Protein AF-A0A0C3EFA6-F1 (afdb_monomer_lite)

Organism: NCBI:txid1036808

Secondary struct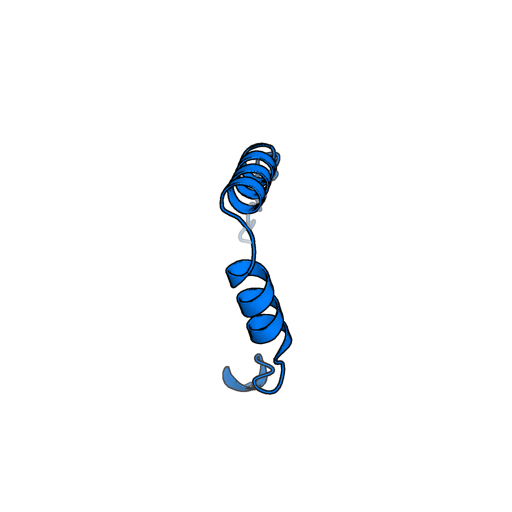ure (DSSP, 8-state):
--GGGGS-TT--HHHHHHHHHHTS-HHHHHHHHHHHHTSPPPP---------

Sequence (52 aa):
VSLVSLFNFQDQSWAEMAEKFSLRSLDEKLELYELIDLDAKGEDDEQEFDTM

Structure (mmCIF, N/CA/C/O backbone):
data_AF-A0A0C3EFA6-F1
#
_entry.id   AF-A0A0C3EFA6-F1
#
loop_
_atom_site.group_PDB
_atom_site.id
_atom_site.type_symbol
_atom_site.label_atom_id
_atom_site.label_alt_id
_atom_site.label_comp_id
_atom_site.label_asym_id
_atom_site.label_entity_id
_atom_site.label_seq_id
_atom_site.pdbx_PDB_ins_code
_atom_site.Cartn_x
_atom_site.Cartn_y
_atom_site.Cartn_z
_atom_site.occupancy
_atom_site.B_iso_or_equiv
_atom_site.auth_seq_id
_atom_site.auth_comp_id
_atom_site.auth_asym_id
_atom_site.auth_atom_id
_atom_site.pdbx_PDB_model_num
ATOM 1 N N . VAL A 1 1 ? -25.851 -18.654 -0.348 1.00 66.25 1 VAL A N 1
ATOM 2 C CA . VAL A 1 1 ? -24.663 -17.946 0.186 1.00 66.25 1 VAL A CA 1
ATOM 3 C C . VAL A 1 1 ? -24.900 -16.458 -0.003 1.00 66.25 1 VAL A C 1
ATOM 5 O O . VAL A 1 1 ? -25.394 -16.090 -1.060 1.00 66.25 1 VAL A O 1
ATOM 8 N N . SER A 1 2 ? -24.673 -15.631 1.017 1.00 85.94 2 SER A N 1
ATOM 9 C CA . SER A 1 2 ? -24.852 -14.176 0.908 1.00 85.94 2 SER A CA 1
ATOM 10 C C . SER A 1 2 ? -23.560 -13.550 0.392 1.00 85.94 2 SER A C 1
ATOM 12 O O . SER A 1 2 ? -22.487 -13.918 0.853 1.00 85.94 2 SER A O 1
ATOM 14 N N . LEU A 1 3 ? -23.645 -12.584 -0.523 1.00 85.12 3 LEU A N 1
ATOM 15 C CA . LEU A 1 3 ? -22.477 -11.834 -1.001 1.00 85.12 3 LEU A CA 1
ATOM 16 C C . LEU A 1 3 ? -21.682 -11.220 0.166 1.00 85.12 3 LEU A C 1
ATOM 18 O O . LEU A 1 3 ? -20.459 -11.202 0.151 1.00 85.12 3 LEU A O 1
ATOM 22 N N . VAL A 1 4 ? -22.380 -10.799 1.223 1.00 84.75 4 VAL A N 1
ATOM 23 C CA . VAL A 1 4 ? -21.790 -10.185 2.421 1.00 84.75 4 VAL A CA 1
ATOM 24 C C . VAL A 1 4 ? -20.860 -11.149 3.161 1.00 84.75 4 VAL A C 1
ATOM 26 O O . VAL A 1 4 ? -19.855 -10.719 3.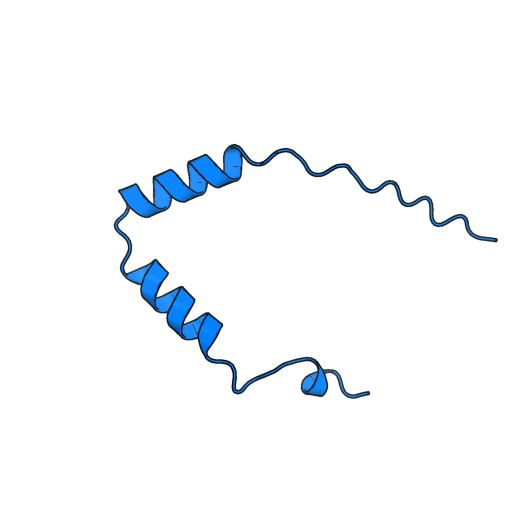711 1.00 84.75 4 VAL A O 1
ATOM 29 N N . SER A 1 5 ? -21.140 -12.457 3.151 1.00 85.69 5 SER A N 1
ATOM 30 C CA . SER A 1 5 ? -20.292 -13.434 3.849 1.00 85.69 5 SER A CA 1
ATOM 31 C C . SER A 1 5 ? -18.971 -13.722 3.132 1.00 85.69 5 SER A C 1
ATOM 33 O O . SER A 1 5 ? -18.153 -14.459 3.668 1.00 85.69 5 SER A O 1
ATOM 35 N N . LEU A 1 6 ? -18.770 -13.182 1.926 1.00 88.00 6 LEU A N 1
ATOM 36 C CA . LEU A 1 6 ? -17.515 -13.311 1.184 1.00 88.00 6 LEU A CA 1
ATOM 37 C C . LEU A 1 6 ? -16.473 -12.266 1.600 1.00 88.00 6 LEU A C 1
ATOM 39 O O . LEU A 1 6 ? -15.310 -12.395 1.232 1.00 88.00 6 LEU A O 1
ATOM 43 N N . PHE A 1 7 ? -16.870 -11.248 2.367 1.00 83.56 7 PHE A N 1
ATOM 44 C CA . PHE A 1 7 ? -15.997 -10.142 2.741 1.00 83.56 7 PHE A CA 1
ATOM 45 C C . PHE A 1 7 ? -15.758 -10.115 4.248 1.00 83.56 7 PHE A C 1
ATOM 47 O O . PHE A 1 7 ? -16.694 -10.158 5.050 1.00 83.56 7 PHE A O 1
ATOM 54 N N . ASN A 1 8 ? -14.491 -9.995 4.640 1.00 84.69 8 ASN A N 1
ATOM 55 C CA . ASN A 1 8 ? -14.118 -9.779 6.029 1.00 84.69 8 ASN A CA 1
ATOM 56 C C . ASN A 1 8 ? -14.091 -8.276 6.344 1.00 84.69 8 ASN A C 1
ATOM 58 O O . ASN A 1 8 ? -13.053 -7.633 6.261 1.00 84.69 8 ASN A O 1
ATOM 62 N N . PHE A 1 9 ? -15.233 -7.708 6.731 1.00 84.25 9 PHE A N 1
ATOM 63 C CA . PHE A 1 9 ? -15.342 -6.275 7.050 1.00 84.25 9 PHE A CA 1
ATOM 64 C C . PHE A 1 9 ? -14.631 -5.850 8.345 1.00 84.25 9 PHE A C 1
ATOM 66 O O . PHE A 1 9 ? -14.531 -4.658 8.618 1.00 84.25 9 PHE A O 1
ATOM 73 N N . GLN A 1 10 ? -14.185 -6.805 9.164 1.00 89.38 10 GLN A N 1
ATOM 74 C CA . GLN A 1 10 ? -13.366 -6.527 10.349 1.00 89.38 10 GLN A CA 1
ATOM 75 C C . GLN A 1 10 ? -11.874 -6.454 10.006 1.00 89.38 10 GLN A C 1
ATOM 77 O O . GLN A 1 10 ? -11.074 -6.056 10.850 1.00 89.38 10 GLN A O 1
ATOM 82 N N . ASP A 1 11 ? -11.493 -6.841 8.787 1.00 88.75 11 ASP A N 1
ATOM 83 C CA . ASP A 1 11 ? -10.117 -6.755 8.329 1.00 88.75 11 ASP A CA 1
ATOM 84 C C . ASP A 1 11 ? -9.733 -5.297 8.056 1.00 88.75 11 ASP A C 1
ATOM 86 O O . ASP A 1 11 ? -10.241 -4.659 7.133 1.00 88.75 11 ASP A O 1
ATOM 90 N N . GLN A 1 12 ? -8.827 -4.768 8.875 1.00 89.19 12 GLN A N 1
ATOM 91 C CA . GLN A 1 12 ? -8.309 -3.408 8.735 1.00 89.19 12 GLN A CA 1
ATOM 92 C C . GLN A 1 12 ? -6.997 -3.339 7.952 1.00 89.19 12 GLN A C 1
ATOM 94 O O . GLN A 1 12 ? -6.488 -2.242 7.730 1.00 89.19 12 GLN A O 1
ATOM 99 N N . SER A 1 13 ? -6.464 -4.470 7.479 1.00 87.31 13 SER A N 1
ATOM 100 C CA . SER A 1 13 ? -5.191 -4.513 6.748 1.00 87.31 13 SER A CA 1
ATOM 101 C C . SER A 1 13 ? -5.167 -3.565 5.544 1.00 87.31 13 SER A C 1
ATOM 103 O O . SER A 1 13 ? -4.164 -2.893 5.310 1.00 87.31 13 SER A O 1
ATOM 105 N N . TRP A 1 14 ? -6.290 -3.429 4.830 1.00 82.56 14 TRP A N 1
ATOM 106 C CA . TRP A 1 14 ? -6.456 -2.469 3.734 1.00 82.56 14 TRP A CA 1
ATOM 107 C C . TRP A 1 14 ? -6.323 -1.011 4.184 1.00 82.56 14 TRP A C 1
ATOM 109 O O . TRP A 1 14 ? -5.689 -0.213 3.493 1.00 82.56 14 TRP A O 1
ATOM 119 N N . ALA A 1 15 ? -6.896 -0.658 5.337 1.00 85.25 15 ALA A N 1
ATOM 120 C CA . ALA A 1 15 ? -6.818 0.694 5.882 1.00 85.25 15 ALA A CA 1
ATOM 121 C C . ALA A 1 15 ? -5.387 1.025 6.334 1.00 85.25 15 ALA A C 1
ATOM 123 O O . ALA A 1 15 ? -4.850 2.066 5.959 1.00 85.25 15 ALA A O 1
ATOM 124 N N . GLU A 1 16 ? -4.735 0.106 7.051 1.00 88.44 16 GLU A N 1
ATOM 125 C CA . GLU A 1 16 ? -3.336 0.253 7.478 1.00 88.44 16 GLU A CA 1
ATOM 126 C C . GLU A 1 16 ? -2.371 0.342 6.289 1.00 88.44 16 GLU A C 1
ATOM 128 O O . GLU A 1 16 ? -1.388 1.087 6.308 1.00 88.44 16 GLU A O 1
ATOM 133 N N . MET A 1 17 ? -2.634 -0.433 5.236 1.00 83.81 17 MET A N 1
ATOM 134 C CA . MET A 1 17 ? -1.86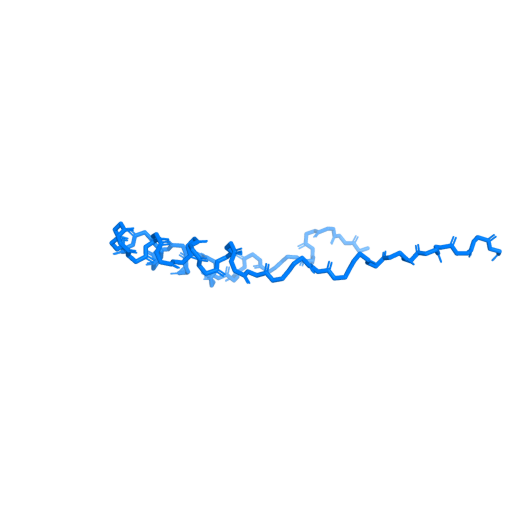0 -0.389 4.004 1.00 83.81 17 MET A CA 1
ATOM 135 C C . MET A 1 17 ? -2.021 0.971 3.315 1.00 83.81 17 MET A C 1
ATOM 137 O O . MET A 1 17 ? -1.017 1.601 2.979 1.00 83.81 17 MET A O 1
ATOM 141 N N . ALA A 1 18 ? -3.255 1.454 3.154 1.00 82.50 18 ALA A N 1
ATOM 142 C CA . ALA A 1 18 ? -3.540 2.748 2.537 1.00 82.50 18 ALA A CA 1
ATOM 143 C C . ALA A 1 18 ? -2.894 3.922 3.296 1.00 82.50 18 ALA A C 1
ATOM 145 O O . ALA A 1 18 ? -2.330 4.824 2.674 1.00 82.50 18 ALA A O 1
ATOM 146 N N . GLU A 1 19 ? -2.902 3.892 4.631 1.00 85.25 19 GLU A N 1
ATOM 147 C CA . GLU A 1 19 ? -2.233 4.898 5.462 1.00 85.25 19 GLU A CA 1
ATOM 148 C C . GLU A 1 19 ? -0.716 4.924 5.212 1.00 85.25 19 GLU A C 1
ATOM 150 O O . GLU A 1 19 ? -0.137 5.984 4.962 1.00 85.25 19 GLU A O 1
ATOM 155 N N . LYS A 1 20 ? -0.073 3.750 5.168 1.00 81.00 20 LYS A N 1
ATOM 156 C CA . LYS A 1 20 ? 1.359 3.631 4.848 1.00 81.00 20 LYS A CA 1
ATOM 157 C C . LYS A 1 20 ? 1.687 4.164 3.454 1.00 81.00 20 LYS A C 1
ATOM 159 O O . LYS A 1 20 ? 2.727 4.791 3.279 1.00 81.00 20 LYS A O 1
ATOM 164 N N . PHE A 1 21 ? 0.814 3.960 2.467 1.00 77.25 21 PHE A N 1
ATOM 165 C CA . PHE A 1 21 ? 0.976 4.541 1.129 1.00 77.25 21 PHE A CA 1
ATOM 166 C C . PHE A 1 21 ? 0.829 6.066 1.121 1.00 77.25 21 PHE A C 1
ATOM 168 O O . PHE A 1 21 ? 1.532 6.748 0.370 1.00 77.25 21 PHE A O 1
ATOM 175 N N . SER A 1 22 ? -0.048 6.618 1.961 1.00 75.06 22 SER A N 1
ATOM 176 C CA . SER A 1 22 ? -0.218 8.068 2.083 1.00 75.06 22 SER A CA 1
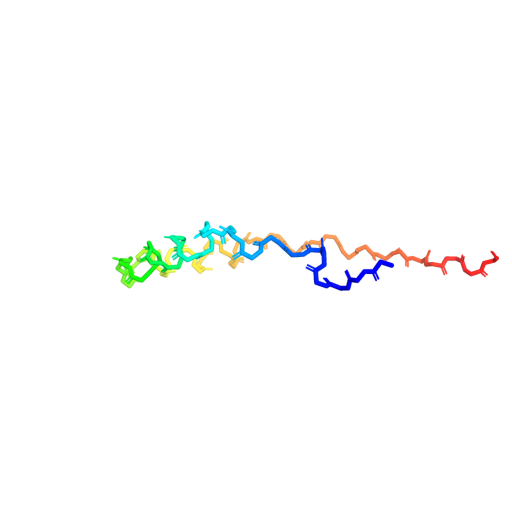ATOM 177 C C . SER A 1 22 ? 1.043 8.758 2.607 1.00 75.06 22 SER A C 1
ATOM 179 O O . SER A 1 22 ? 1.327 9.879 2.190 1.00 75.06 22 SER A O 1
ATOM 181 N N . LEU A 1 23 ? 1.805 8.088 3.477 1.00 80.19 23 LEU A N 1
ATOM 182 C CA . LEU A 1 23 ? 3.042 8.611 4.069 1.00 80.19 23 LEU A CA 1
ATOM 183 C C . LEU A 1 23 ? 4.262 8.540 3.140 1.00 80.19 23 LEU A C 1
ATOM 185 O O . LEU A 1 23 ? 5.283 9.150 3.451 1.00 80.19 23 LEU A O 1
ATOM 189 N N . ARG A 1 24 ? 4.170 7.826 2.010 1.00 80.38 24 ARG A N 1
ATOM 190 C CA . ARG A 1 24 ? 5.282 7.716 1.057 1.00 80.38 24 ARG A CA 1
ATOM 191 C C . ARG A 1 24 ? 5.569 9.041 0.360 1.00 80.38 24 ARG A C 1
ATOM 193 O O . ARG A 1 24 ? 4.640 9.769 -0.022 1.00 80.38 24 ARG A O 1
ATOM 200 N N . SER A 1 25 ? 6.853 9.307 0.141 1.00 83.69 25 SER A N 1
ATOM 201 C CA . SER A 1 25 ? 7.309 10.438 -0.666 1.00 83.69 25 SER A CA 1
ATOM 202 C C . SER A 1 25 ? 6.897 10.271 -2.135 1.00 83.69 25 SER A C 1
ATOM 204 O O . SER A 1 25 ? 6.480 9.196 -2.571 1.00 83.69 25 SER A O 1
ATOM 206 N N . LEU A 1 26 ? 6.953 11.359 -2.907 1.00 80.62 26 LEU A N 1
ATOM 207 C CA . LEU A 1 26 ? 6.631 11.309 -4.335 1.00 80.62 26 LEU A CA 1
ATOM 208 C C . LEU A 1 26 ? 7.591 10.374 -5.091 1.00 80.62 26 LEU A C 1
ATOM 210 O O . LEU A 1 26 ? 7.134 9.599 -5.927 1.00 80.62 26 LEU A O 1
ATOM 214 N N . ASP A 1 27 ? 8.875 10.397 -4.737 1.00 83.12 27 ASP A N 1
ATOM 215 C CA . ASP A 1 27 ? 9.916 9.575 -5.362 1.00 83.12 27 ASP A CA 1
ATOM 216 C C . ASP A 1 27 ? 9.685 8.077 -5.094 1.00 83.12 27 ASP A C 1
ATOM 218 O O . ASP A 1 27 ? 9.693 7.273 -6.020 1.00 83.12 27 ASP A O 1
ATOM 222 N N . GLU A 1 28 ? 9.341 7.706 -3.854 1.00 80.44 28 GLU A N 1
ATOM 223 C CA . GLU A 1 28 ? 8.985 6.322 -3.483 1.00 80.44 28 GLU A CA 1
ATOM 224 C C . GLU A 1 28 ? 7.720 5.813 -4.195 1.00 80.44 28 GLU A C 1
ATOM 226 O O . GLU A 1 28 ? 7.529 4.608 -4.375 1.00 80.44 28 GLU A O 1
ATOM 231 N N . LYS A 1 29 ? 6.803 6.718 -4.556 1.00 80.50 29 LYS A N 1
ATOM 232 C CA . LYS A 1 29 ? 5.611 6.370 -5.339 1.00 80.50 29 LYS A CA 1
ATOM 233 C C . LYS A 1 29 ? 5.972 6.152 -6.807 1.00 80.50 29 LYS A C 1
ATOM 235 O O . LYS A 1 29 ? 5.462 5.208 -7.396 1.00 80.50 29 LYS A O 1
ATOM 240 N N . LEU A 1 30 ? 6.836 6.992 -7.377 1.00 80.38 30 LEU A N 1
ATOM 241 C CA . LEU A 1 30 ? 7.316 6.873 -8.759 1.00 80.38 30 LEU A CA 1
ATOM 242 C C . LEU A 1 30 ? 8.095 5.574 -8.987 1.00 80.38 30 LEU A C 1
ATOM 244 O O . LEU A 1 30 ? 7.778 4.861 -9.931 1.00 80.38 30 LEU A O 1
ATOM 248 N N . GLU A 1 31 ? 9.009 5.215 -8.081 1.00 80.81 31 GLU A N 1
ATOM 249 C CA . GLU A 1 31 ? 9.764 3.951 -8.148 1.00 80.81 31 GLU A CA 1
ATOM 250 C C . GLU A 1 31 ? 8.835 2.725 -8.184 1.00 80.81 31 GLU A C 1
ATOM 252 O O . GLU A 1 31 ? 9.062 1.770 -8.924 1.00 80.81 31 GLU A O 1
ATOM 257 N N . LEU A 1 32 ? 7.734 2.760 -7.425 1.00 74.81 32 LEU A N 1
ATOM 258 C CA . LEU A 1 32 ? 6.736 1.694 -7.453 1.00 74.81 32 LEU A CA 1
ATOM 259 C C . LEU A 1 32 ? 5.999 1.612 -8.796 1.00 74.81 32 LEU A C 1
ATOM 261 O O . LEU A 1 32 ? 5.732 0.509 -9.262 1.00 74.81 32 LEU A O 1
ATOM 265 N N . TYR A 1 33 ? 5.640 2.748 -9.400 1.00 76.88 33 TYR A N 1
ATOM 266 C CA . TYR A 1 33 ? 4.981 2.755 -10.710 1.00 76.88 33 TYR A CA 1
ATOM 267 C C . TYR A 1 33 ? 5.918 2.256 -11.812 1.00 76.88 33 TYR A C 1
ATOM 269 O O . TYR A 1 33 ? 5.497 1.450 -12.633 1.00 76.88 33 TYR A O 1
ATOM 277 N N . GLU A 1 34 ? 7.195 2.641 -11.771 1.00 75.50 34 GLU A N 1
ATOM 278 C CA . GLU A 1 34 ? 8.216 2.101 -12.673 1.00 75.50 34 GLU A CA 1
ATOM 279 C C . GLU A 1 34 ? 8.355 0.579 -12.518 1.00 75.50 34 GLU A C 1
ATOM 281 O O . GLU A 1 34 ? 8.495 -0.135 -13.507 1.00 75.50 34 GLU A O 1
ATOM 286 N N . LEU A 1 35 ? 8.252 0.057 -11.291 1.00 72.12 35 LEU A N 1
ATOM 287 C CA . LEU A 1 35 ? 8.279 -1.384 -11.034 1.00 72.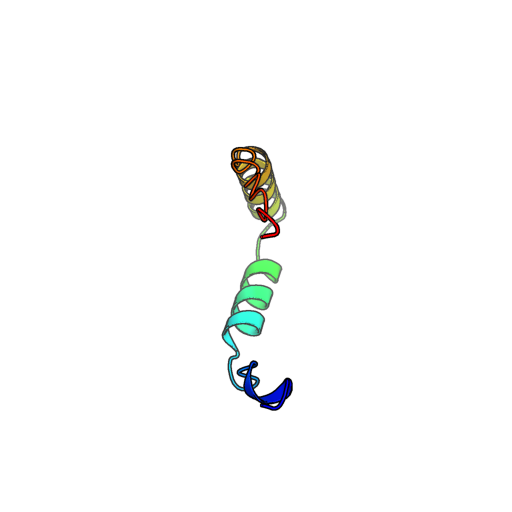12 35 LEU A CA 1
ATOM 288 C C . LEU A 1 35 ? 7.034 -2.113 -11.572 1.00 72.12 35 LEU A C 1
ATOM 290 O O . LEU A 1 35 ? 7.147 -3.254 -12.007 1.00 72.12 35 LEU A O 1
ATOM 294 N N . ILE A 1 36 ? 5.864 -1.466 -11.557 1.00 66.81 36 ILE A N 1
ATOM 295 C CA . ILE A 1 36 ? 4.621 -2.001 -12.139 1.00 66.81 36 ILE A CA 1
ATOM 296 C C . ILE A 1 36 ? 4.705 -2.029 -13.670 1.00 66.81 36 ILE A C 1
ATOM 298 O O . ILE A 1 36 ? 4.269 -2.996 -14.285 1.00 66.81 36 ILE A O 1
ATOM 302 N N . ASP A 1 37 ? 5.305 -1.011 -14.288 1.00 66.38 37 ASP A N 1
ATOM 303 C CA . ASP A 1 37 ? 5.518 -0.966 -15.742 1.00 66.38 37 ASP A CA 1
ATOM 304 C C . ASP A 1 37 ? 6.514 -2.036 -16.228 1.00 66.38 37 ASP A C 1
ATOM 306 O O . ASP A 1 37 ? 6.518 -2.409 -17.404 1.00 66.38 37 ASP A O 1
ATOM 310 N N . LEU A 1 38 ? 7.356 -2.539 -15.320 1.00 66.06 38 LEU A N 1
ATOM 311 C CA . LEU A 1 38 ? 8.270 -3.657 -15.553 1.00 66.06 38 LEU A CA 1
ATOM 312 C C . LEU A 1 38 ? 7.612 -5.030 -15.369 1.00 66.06 38 LEU A C 1
ATOM 314 O O . LEU A 1 38 ? 8.272 -6.038 -15.641 1.00 66.06 38 LEU A O 1
ATOM 318 N N . ASP A 1 39 ? 6.356 -5.097 -14.918 1.00 77.12 39 ASP A N 1
ATOM 319 C CA . ASP A 1 39 ? 5.661 -6.373 -14.808 1.00 77.12 39 ASP A CA 1
ATOM 320 C C . ASP A 1 39 ? 5.429 -6.954 -16.206 1.00 77.12 39 ASP A C 1
ATOM 322 O O . ASP A 1 39 ? 5.038 -6.263 -17.156 1.00 77.12 39 ASP A O 1
ATOM 326 N N . ALA A 1 40 ? 5.730 -8.241 -16.360 1.00 73.06 40 ALA A N 1
ATOM 327 C CA . ALA A 1 40 ? 5.498 -8.910 -17.626 1.00 73.06 40 ALA A CA 1
ATOM 328 C C . ALA A 1 40 ? 3.992 -8.907 -17.898 1.00 73.06 40 ALA A C 1
ATOM 330 O O . ALA A 1 40 ? 3.191 -9.139 -16.992 1.00 73.06 40 ALA A O 1
ATOM 331 N N . LYS A 1 41 ? 3.587 -8.689 -19.157 1.00 74.06 41 LYS A N 1
ATOM 332 C CA . LYS A 1 41 ? 2.214 -9.019 -19.549 1.00 74.06 41 LYS A CA 1
ATOM 333 C C . LYS A 1 41 ? 1.977 -10.469 -19.144 1.00 74.06 41 LYS A C 1
ATOM 335 O O . LYS A 1 41 ? 2.711 -11.342 -19.608 1.00 74.06 41 LYS A O 1
ATOM 340 N N . GLY A 1 42 ? 1.010 -10.686 -18.252 1.00 70.88 42 GLY A N 1
ATOM 341 C CA . GLY A 1 42 ? 0.572 -12.029 -17.901 1.00 70.88 42 GLY A CA 1
ATOM 342 C C . GLY A 1 42 ? 0.282 -12.810 -19.177 1.00 70.88 42 GLY A C 1
ATOM 343 O O . GLY A 1 42 ? -0.111 -12.220 -20.187 1.00 70.88 42 GLY A O 1
ATOM 344 N N . GLU A 1 43 ? 0.536 -14.116 -19.148 1.00 73.56 43 GLU A N 1
ATOM 345 C CA . GLU A 1 43 ? 0.076 -14.987 -20.222 1.00 73.56 43 GLU A CA 1
ATOM 346 C C . GLU A 1 43 ? -1.436 -14.767 -20.347 1.00 73.56 43 GLU A C 1
ATOM 348 O O . GLU A 1 43 ? -2.158 -14.825 -19.347 1.00 73.56 43 GLU A O 1
ATOM 353 N N . ASP A 1 44 ? -1.900 -14.401 -21.545 1.00 68.31 44 ASP A N 1
ATOM 354 C CA . ASP A 1 44 ? -3.326 -14.419 -21.828 1.00 68.31 44 ASP A CA 1
ATOM 355 C C . ASP A 1 44 ? -3.736 -15.879 -21.628 1.00 68.31 44 ASP A C 1
ATOM 357 O O . ASP A 1 44 ? -3.398 -16.741 -22.440 1.00 68.31 44 ASP A O 1
ATOM 361 N N . ASP A 1 45 ? -4.394 -16.173 -20.507 1.00 65.25 45 ASP A N 1
ATOM 362 C CA . ASP A 1 45 ? -5.115 -17.419 -20.315 1.00 65.25 45 ASP A CA 1
ATOM 363 C C . ASP 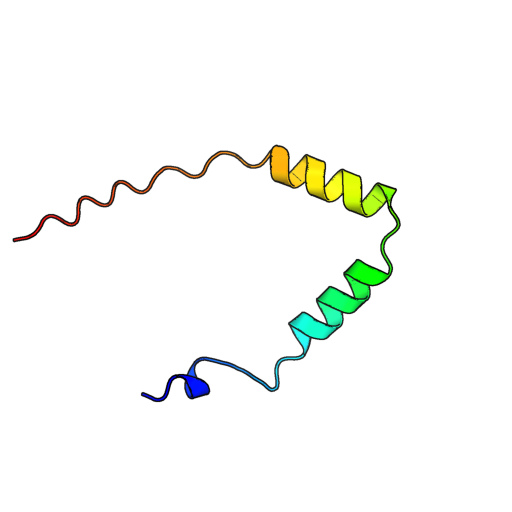A 1 45 ? -6.215 -17.436 -21.390 1.00 65.25 45 ASP A C 1
ATOM 365 O O . ASP A 1 45 ? -7.371 -17.088 -21.136 1.00 65.25 45 ASP A O 1
ATOM 369 N N . GLU A 1 46 ? -5.859 -17.824 -22.617 1.00 64.12 46 GLU A N 1
ATOM 370 C CA . GLU A 1 46 ? -6.772 -18.338 -23.630 1.00 64.12 46 GLU A CA 1
ATOM 371 C C . GLU A 1 46 ? -7.337 -19.654 -23.081 1.00 64.12 46 GLU A C 1
ATOM 373 O O . GLU A 1 46 ? -7.073 -20.749 -23.570 1.00 64.12 46 GLU A O 1
ATOM 378 N N . GLN A 1 47 ? -8.110 -19.566 -21.998 1.00 61.84 47 GLN A N 1
ATOM 379 C CA . GLN A 1 47 ? -9.038 -20.609 -21.627 1.00 61.84 47 GLN A CA 1
ATOM 380 C C . GLN A 1 47 ? -10.119 -20.568 -22.703 1.00 61.84 47 GLN A C 1
ATOM 382 O O . GLN A 1 47 ? -11.142 -19.893 -22.571 1.00 61.84 47 GLN A O 1
ATOM 387 N N . GLU A 1 48 ? -9.861 -21.278 -23.805 1.00 60.75 48 GLU A N 1
ATOM 388 C CA . GLU A 1 48 ? -10.917 -21.906 -24.583 1.00 60.75 48 GLU A CA 1
ATOM 389 C C . GLU A 1 48 ? -11.780 -22.668 -23.575 1.00 60.75 48 GLU A C 1
ATOM 391 O O . GLU A 1 48 ? -11.469 -23.781 -23.152 1.00 60.75 48 GLU A O 1
ATOM 396 N N . PHE A 1 49 ? -12.863 -22.032 -23.126 1.00 62.34 49 PHE A N 1
ATOM 397 C CA . PHE A 1 49 ? -13.986 -22.747 -22.553 1.00 62.34 49 PHE A CA 1
ATOM 398 C C . PHE A 1 49 ? -14.556 -23.586 -23.693 1.00 62.34 49 PHE A C 1
ATOM 400 O O . PHE A 1 49 ? -15.460 -23.144 -24.408 1.00 62.34 49 PHE A O 1
ATOM 407 N N . ASP A 1 50 ? -13.971 -24.768 -23.896 1.00 57.62 50 ASP A N 1
ATOM 408 C CA . ASP A 1 50 ? -14.506 -25.777 -24.792 1.00 57.62 50 ASP A CA 1
ATOM 409 C C . ASP A 1 50 ? -15.915 -26.090 -24.290 1.00 57.62 50 ASP A C 1
ATOM 411 O O . ASP A 1 50 ? -16.135 -26.678 -23.228 1.00 57.62 50 ASP A O 1
ATOM 415 N N . THR A 1 51 ? -16.889 -25.536 -25.002 1.00 53.50 51 THR A N 1
ATOM 416 C CA . THR A 1 51 ? -18.298 -25.751 -24.731 1.00 53.50 51 THR A CA 1
ATOM 417 C C . THR A 1 51 ? -18.641 -27.106 -25.330 1.00 53.50 51 THR A C 1
ATOM 419 O O . THR A 1 51 ? -18.983 -27.188 -26.510 1.00 53.50 51 THR A O 1
ATOM 422 N N . MET A 1 52 ? -18.562 -28.158 -24.513 1.00 47.25 52 MET A N 1
ATOM 423 C CA . MET A 1 52 ? -19.244 -29.433 -24.758 1.00 47.25 52 MET A CA 1
ATOM 424 C C . MET A 1 52 ? -20.075 -29.853 -23.552 1.00 47.25 52 MET A C 1
ATOM 426 O O . MET A 1 52 ? -19.517 -29.958 -22.438 1.00 47.25 52 MET A O 1
#

Radius of gyration: 18.47 Å; chains: 1; bounding box: 35×41×35 Å

Foldseek 3Di:
DDPVVVDDPVDCVVVVVVVVVVPDDPVRVVVVVVVVVVDDDPPPPPPPPVDD

pLDDT: mean 76.58, std 9.92, range [47.25, 89.38]